Protein AF-A0A7C7PS89-F1 (afdb_monomer)

Structure (mmCIF, N/CA/C/O backbone):
data_AF-A0A7C7PS89-F1
#
_entry.id   AF-A0A7C7PS89-F1
#
loop_
_atom_site.group_PDB
_atom_site.id
_atom_site.type_symbol
_atom_site.label_atom_id
_atom_site.label_alt_id
_atom_site.label_comp_id
_atom_site.label_asym_id
_atom_site.label_entity_id
_atom_site.label_seq_id
_atom_site.pdbx_PDB_ins_code
_atom_site.Cartn_x
_atom_site.Cartn_y
_atom_site.Cartn_z
_atom_site.occupancy
_atom_site.B_iso_or_equiv
_atom_site.auth_seq_id
_atom_site.auth_comp_id
_atom_site.auth_asym_id
_atom_site.auth_atom_id
_atom_site.pdbx_PDB_model_num
ATOM 1 N N . MET A 1 1 ? 6.682 24.273 15.966 1.00 31.06 1 MET A N 1
ATOM 2 C CA . MET A 1 1 ? 7.118 22.965 16.493 1.00 31.06 1 MET A CA 1
ATOM 3 C C . MET A 1 1 ? 6.763 21.949 15.431 1.00 31.06 1 MET A C 1
ATOM 5 O O . MET A 1 1 ? 5.584 21.727 15.207 1.00 31.06 1 MET A O 1
ATOM 9 N N . THR A 1 2 ? 7.750 21.454 14.696 1.00 30.09 2 THR A N 1
ATOM 10 C CA . THR A 1 2 ? 7.541 20.472 13.629 1.00 30.09 2 THR A CA 1
ATOM 11 C C . THR A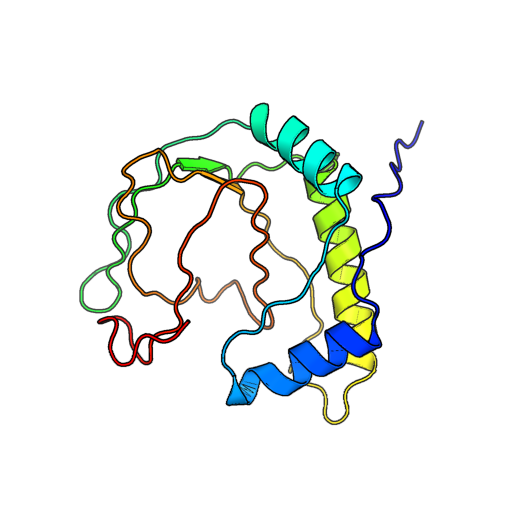 1 2 ? 7.430 19.104 14.294 1.00 30.09 2 THR A C 1
ATOM 13 O O . THR A 1 2 ? 8.424 18.598 14.811 1.00 30.09 2 THR A O 1
ATOM 16 N N . PHE A 1 3 ? 6.226 18.535 14.356 1.00 31.48 3 PHE A N 1
ATOM 17 C CA . PHE A 1 3 ? 6.034 17.137 14.740 1.00 31.48 3 PHE A CA 1
ATOM 18 C C . PHE A 1 3 ? 6.445 16.259 13.552 1.00 31.48 3 PHE A C 1
ATOM 20 O O . PHE A 1 3 ? 5.615 15.771 12.802 1.00 31.48 3 PHE A O 1
ATOM 27 N N . GLY A 1 4 ? 7.751 16.095 13.351 1.00 33.38 4 GLY A N 1
ATOM 28 C CA . GLY A 1 4 ? 8.278 15.004 12.540 1.00 33.38 4 GLY A CA 1
ATOM 29 C C . GLY A 1 4 ? 8.372 13.777 13.431 1.00 33.38 4 GLY A C 1
ATOM 30 O O . GLY A 1 4 ? 9.435 13.510 13.987 1.00 33.38 4 GLY A O 1
ATOM 31 N N . ALA A 1 5 ? 7.255 13.079 13.649 1.00 41.81 5 ALA A N 1
ATOM 32 C CA . ALA A 1 5 ? 7.333 11.735 14.197 1.00 41.81 5 ALA A CA 1
ATOM 33 C C . ALA A 1 5 ? 8.133 10.908 13.187 1.00 41.81 5 ALA A C 1
ATOM 35 O O . ALA A 1 5 ? 7.674 10.668 12.074 1.00 41.81 5 ALA A O 1
ATOM 36 N N . VAL A 1 6 ? 9.364 10.542 13.546 1.00 49.56 6 VAL A N 1
ATOM 37 C CA . VAL A 1 6 ? 10.138 9.563 12.786 1.00 49.56 6 VAL A CA 1
ATOM 38 C C . VAL A 1 6 ? 9.324 8.279 12.841 1.00 49.56 6 VAL A C 1
ATOM 40 O O . VAL A 1 6 ? 9.249 7.633 13.888 1.00 49.56 6 VAL A O 1
ATOM 43 N N . PHE A 1 7 ? 8.638 7.960 11.746 1.00 60.28 7 PHE A N 1
ATOM 44 C CA . PHE A 1 7 ? 7.972 6.678 11.607 1.00 60.28 7 PHE A CA 1
ATOM 45 C C . PHE A 1 7 ? 9.031 5.582 11.770 1.00 60.28 7 PHE A C 1
ATOM 47 O O . PHE A 1 7 ? 10.168 5.735 11.313 1.00 60.28 7 PHE A O 1
ATOM 54 N N . GLY A 1 8 ? 8.692 4.517 12.500 1.00 60.88 8 GLY A N 1
ATOM 55 C CA . GLY A 1 8 ? 9.631 3.437 12.791 1.00 60.88 8 GLY A CA 1
ATOM 56 C C . GLY A 1 8 ? 10.268 2.884 11.514 1.00 60.88 8 GLY A C 1
ATOM 57 O O . GLY A 1 8 ? 9.652 2.878 10.450 1.00 60.88 8 GLY A O 1
ATOM 58 N N . ARG A 1 9 ? 11.518 2.421 11.614 1.00 67.69 9 ARG A N 1
ATOM 59 C CA . ARG A 1 9 ? 12.240 1.839 10.476 1.00 67.69 9 ARG A CA 1
ATOM 60 C C . ARG A 1 9 ? 11.443 0.665 9.888 1.00 67.69 9 ARG A C 1
ATOM 62 O O . ARG A 1 9 ? 10.979 -0.192 10.643 1.00 67.69 9 ARG A O 1
ATOM 69 N N . LEU A 1 10 ? 11.324 0.616 8.559 1.00 83.81 10 LEU A N 1
ATOM 70 C CA . LEU A 1 10 ? 10.783 -0.546 7.850 1.00 83.81 10 LEU A CA 1
ATOM 71 C C . LEU A 1 10 ? 11.594 -1.804 8.200 1.00 83.81 10 LEU A C 1
ATOM 73 O O . LEU A 1 10 ? 12.803 -1.736 8.432 1.00 83.81 10 LEU A O 1
ATOM 77 N N . GLN A 1 11 ? 10.924 -2.953 8.267 1.00 88.00 11 GLN A N 1
ATOM 78 C CA . GLN A 1 11 ? 11.568 -4.234 8.565 1.00 88.00 11 GLN A CA 1
ATOM 79 C C . GLN A 1 11 ? 12.354 -4.778 7.373 1.00 88.00 11 GLN A C 1
ATOM 81 O O . GLN A 1 11 ? 13.433 -5.335 7.565 1.00 88.00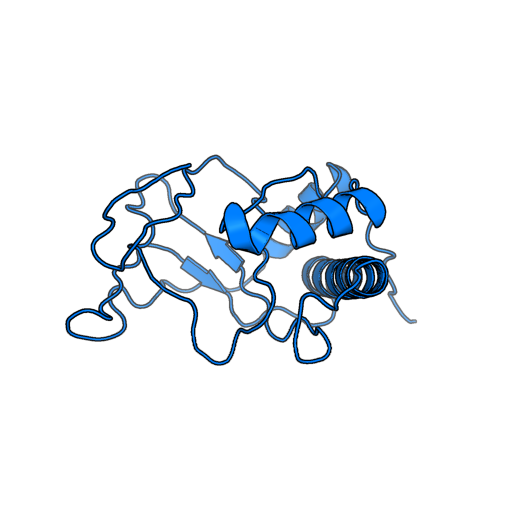 11 GLN A O 1
ATOM 86 N N . SER A 1 12 ? 11.812 -4.627 6.164 1.00 88.38 12 SER A N 1
ATOM 87 C CA . SER A 1 12 ? 12.522 -4.962 4.930 1.00 88.38 12 SER A CA 1
ATOM 88 C C . SER A 1 12 ? 13.495 -3.845 4.573 1.00 88.38 12 SER A C 1
ATOM 90 O O . SER A 1 12 ? 13.136 -2.668 4.622 1.00 88.38 12 SER A O 1
ATOM 92 N N . ASP A 1 13 ? 14.726 -4.219 4.233 1.00 90.50 13 ASP A N 1
ATOM 93 C CA . ASP A 1 13 ? 15.725 -3.287 3.719 1.00 90.50 13 ASP A CA 1
ATOM 94 C C . ASP A 1 13 ? 15.575 -3.077 2.202 1.00 90.50 13 ASP A C 1
ATOM 96 O O . ASP A 1 13 ? 14.758 -3.721 1.539 1.00 90.50 13 ASP A O 1
ATOM 100 N N . GLY A 1 14 ? 16.364 -2.150 1.650 1.00 91.62 14 GLY A N 1
ATOM 101 C CA . GLY A 1 14 ? 16.307 -1.810 0.227 1.00 91.62 14 GLY A CA 1
ATOM 102 C C . GLY A 1 14 ? 16.621 -2.989 -0.698 1.00 91.62 14 GLY A C 1
ATOM 103 O O . GLY A 1 14 ? 16.032 -3.088 -1.768 1.00 91.62 14 GLY A O 1
ATOM 104 N N . ALA A 1 15 ? 17.482 -3.926 -0.283 1.00 94.56 15 ALA A N 1
ATOM 105 C CA . ALA A 1 15 ? 17.808 -5.097 -1.095 1.00 94.56 15 ALA A CA 1
ATOM 106 C C . ALA A 1 15 ? 16.623 -6.070 -1.176 1.00 94.56 15 ALA A C 1
ATOM 108 O O . ALA A 1 15 ? 16.277 -6.523 -2.267 1.00 94.56 15 ALA A O 1
ATOM 109 N N . ALA A 1 16 ? 15.962 -6.339 -0.045 1.00 95.56 16 ALA A N 1
ATOM 110 C CA . ALA A 1 16 ? 14.756 -7.163 -0.013 1.00 95.56 16 ALA A CA 1
ATOM 111 C C . ALA A 1 16 ? 13.607 -6.532 -0.822 1.00 95.56 16 ALA A C 1
ATOM 113 O O . ALA A 1 16 ? 12.888 -7.237 -1.530 1.00 95.56 16 ALA A O 1
ATOM 114 N N . LEU A 1 17 ? 13.449 -5.205 -0.751 1.00 96.38 17 LEU A N 1
ATOM 115 C CA . LEU A 1 17 ? 12.469 -4.474 -1.561 1.00 96.38 17 LEU A CA 1
ATOM 116 C C . LEU A 1 17 ? 12.796 -4.554 -3.057 1.00 96.38 17 LEU A C 1
ATOM 118 O O . LEU A 1 17 ? 11.905 -4.836 -3.855 1.00 96.38 17 LEU A O 1
ATOM 122 N N . ALA A 1 18 ? 14.059 -4.370 -3.443 1.00 97.19 18 ALA A N 1
ATOM 123 C CA . ALA A 1 18 ? 14.488 -4.452 -4.836 1.00 97.19 18 ALA A CA 1
ATOM 124 C C . ALA A 1 18 ? 14.266 -5.857 -5.418 1.00 97.19 18 ALA A C 1
ATOM 126 O O . ALA A 1 18 ? 13.720 -5.990 -6.512 1.00 97.19 18 ALA A O 1
ATOM 127 N N . GLU A 1 19 ? 14.612 -6.910 -4.670 1.00 97.00 19 GLU A N 1
ATOM 128 C CA . GLU A 1 19 ? 14.340 -8.298 -5.063 1.00 97.00 19 GLU A CA 1
ATOM 129 C C . GLU A 1 19 ? 12.835 -8.540 -5.251 1.00 97.00 19 GLU A C 1
ATOM 131 O O . GLU A 1 19 ? 12.413 -9.120 -6.255 1.00 97.00 19 GLU A O 1
ATOM 136 N N . ALA A 1 20 ? 12.012 -8.041 -4.323 1.00 96.88 20 ALA A N 1
ATOM 137 C CA . ALA A 1 20 ? 10.562 -8.147 -4.407 1.00 96.88 20 ALA A CA 1
ATOM 138 C C . ALA A 1 20 ? 10.011 -7.435 -5.658 1.00 96.88 20 ALA A C 1
ATOM 140 O O . ALA A 1 20 ? 9.199 -8.013 -6.382 1.00 96.88 20 ALA A O 1
ATOM 141 N N . ILE A 1 21 ? 10.483 -6.220 -5.957 1.00 97.06 21 ILE A N 1
ATOM 142 C CA . ILE A 1 21 ? 10.089 -5.464 -7.155 1.00 97.06 21 ILE A CA 1
ATOM 143 C C . ILE A 1 21 ? 10.527 -6.195 -8.430 1.00 97.06 21 ILE A C 1
ATOM 145 O O . ILE A 1 21 ? 9.728 -6.341 -9.355 1.00 97.06 21 ILE A O 1
ATOM 149 N N . ALA A 1 22 ? 11.759 -6.706 -8.479 1.00 96.88 22 ALA A N 1
ATOM 150 C CA . ALA A 1 22 ? 12.286 -7.431 -9.635 1.00 96.88 22 ALA A CA 1
ATOM 151 C C . ALA A 1 22 ? 11.503 -8.718 -9.946 1.00 96.88 22 ALA A C 1
ATOM 153 O O . ALA A 1 22 ? 11.447 -9.141 -11.100 1.00 96.88 22 ALA A O 1
ATOM 154 N N . ALA A 1 23 ? 10.878 -9.331 -8.937 1.00 96.38 23 ALA A N 1
ATOM 155 C CA . ALA A 1 23 ? 10.055 -10.524 -9.106 1.00 96.38 23 ALA A CA 1
ATOM 156 C C . ALA A 1 23 ? 8.637 -10.231 -9.636 1.00 96.38 23 ALA A C 1
ATOM 158 O O 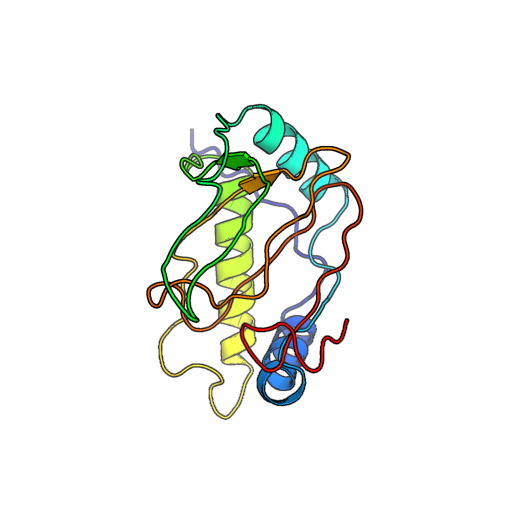. ALA A 1 23 ? 7.998 -11.138 -10.174 1.00 96.38 23 ALA A O 1
ATOM 159 N N . LEU A 1 24 ? 8.132 -8.995 -9.517 1.00 95.38 24 LEU A N 1
ATOM 160 C CA . LEU A 1 24 ? 6.753 -8.638 -9.883 1.00 95.38 24 LEU A CA 1
ATOM 161 C C . LEU A 1 24 ? 6.347 -8.988 -11.326 1.00 95.38 24 LEU A C 1
ATOM 163 O O . LEU A 1 24 ? 5.227 -9.474 -11.483 1.00 95.38 24 LEU A O 1
ATOM 167 N N . PRO A 1 25 ? 7.181 -8.805 -12.372 1.00 93.25 25 PRO A N 1
ATOM 168 C CA . PRO A 1 25 ? 6.783 -9.130 -13.745 1.00 93.25 25 PRO A CA 1
ATOM 169 C C . PRO A 1 25 ? 6.379 -10.596 -13.951 1.00 93.25 25 PRO A C 1
ATOM 171 O O . PRO A 1 25 ? 5.519 -10.881 -14.779 1.00 93.25 25 PRO A O 1
ATOM 174 N N . GLU A 1 26 ? 6.973 -11.513 -13.185 1.00 93.25 26 GLU A N 1
ATOM 175 C CA . GLU A 1 26 ? 6.672 -12.949 -13.242 1.00 93.25 26 GLU A CA 1
ATOM 176 C C . GLU A 1 26 ? 5.668 -13.369 -12.157 1.00 93.25 26 GLU A C 1
ATOM 178 O O . GLU A 1 26 ? 4.837 -14.255 -12.363 1.00 93.25 26 GLU A O 1
ATOM 183 N N . ALA A 1 27 ? 5.740 -12.740 -10.980 1.00 92.81 27 ALA A N 1
ATOM 184 C CA . ALA A 1 27 ? 4.953 -13.113 -9.810 1.00 92.81 27 ALA A CA 1
ATOM 185 C C . ALA A 1 27 ? 3.606 -12.383 -9.700 1.00 92.81 27 ALA A C 1
ATOM 187 O O . ALA A 1 27 ? 2.786 -12.797 -8.878 1.00 92.81 27 ALA A O 1
ATOM 188 N N . ASP A 1 28 ? 3.343 -11.345 -10.503 1.00 93.75 28 ASP A N 1
ATOM 189 C CA . ASP A 1 28 ? 2.244 -10.349 -10.454 1.00 93.75 28 ASP A CA 1
ATOM 190 C C . ASP A 1 28 ? 2.058 -9.605 -9.109 1.00 93.75 28 ASP A C 1
ATOM 192 O O . ASP A 1 28 ? 1.620 -8.458 -9.089 1.00 93.75 28 ASP A O 1
ATOM 196 N N . ALA A 1 29 ? 2.345 -10.250 -7.979 1.00 94.69 29 ALA A N 1
ATOM 197 C CA . ALA A 1 29 ? 2.297 -9.710 -6.631 1.00 94.69 29 ALA A CA 1
ATOM 198 C C . ALA A 1 29 ? 3.316 -10.444 -5.751 1.00 94.69 29 ALA A C 1
ATOM 200 O O . ALA A 1 29 ? 3.576 -11.636 -5.926 1.00 94.69 29 ALA A O 1
ATOM 201 N N . VAL A 1 30 ? 3.857 -9.729 -4.771 1.00 94.88 30 VAL A N 1
ATOM 202 C CA . VAL A 1 30 ? 4.805 -10.242 -3.779 1.00 94.88 30 VAL A CA 1
ATOM 203 C C . VAL A 1 30 ? 4.377 -9.781 -2.391 1.00 94.88 30 VAL A C 1
ATOM 205 O O . VAL A 1 30 ? 3.726 -8.749 -2.240 1.00 94.88 30 VAL A O 1
ATOM 208 N N . SER A 1 31 ? 4.728 -10.556 -1.368 1.00 93.69 31 SER A N 1
ATOM 209 C CA . SER A 1 31 ? 4.436 -10.234 0.028 1.00 93.69 31 SER A CA 1
ATOM 210 C C . SER A 1 31 ? 5.700 -10.376 0.855 1.00 93.69 31 SER A C 1
ATOM 212 O O . SER A 1 31 ? 6.374 -11.402 0.793 1.00 93.69 31 SER A O 1
ATOM 214 N N . LEU A 1 32 ? 5.977 -9.374 1.681 1.00 93.69 32 LEU A N 1
ATOM 215 C CA . LEU A 1 32 ? 7.137 -9.332 2.560 1.00 93.69 32 LEU A CA 1
ATOM 216 C C . LEU A 1 32 ? 6.803 -8.617 3.879 1.00 93.69 32 LEU A C 1
ATOM 218 O O . LEU A 1 32 ? 5.908 -7.767 3.904 1.00 93.69 32 LEU A O 1
ATOM 222 N N . PRO A 1 33 ? 7.490 -8.944 4.989 1.00 91.94 33 PRO A N 1
ATOM 223 C CA . PRO A 1 33 ? 7.344 -8.214 6.243 1.00 91.94 33 PRO A CA 1
ATOM 224 C C . PRO A 1 33 ? 7.807 -6.764 6.082 1.00 91.94 33 PRO A C 1
ATOM 226 O O . PRO A 1 33 ? 8.979 -6.504 5.820 1.00 91.94 33 PRO A O 1
ATOM 229 N N . LEU A 1 34 ? 6.892 -5.810 6.238 1.00 89.25 34 LEU A N 1
ATOM 230 C CA . LEU A 1 34 ? 7.198 -4.397 6.008 1.00 89.25 34 LEU A CA 1
ATOM 231 C C . LEU A 1 34 ? 7.333 -3.595 7.305 1.00 89.25 34 LEU A C 1
ATOM 233 O O . LEU A 1 34 ? 8.238 -2.775 7.425 1.00 89.25 34 LEU A O 1
ATOM 237 N N . LEU A 1 35 ? 6.450 -3.825 8.278 1.00 91.88 35 LEU A N 1
ATOM 238 C CA . LEU A 1 35 ? 6.288 -2.970 9.455 1.00 91.88 35 LEU A CA 1
ATOM 239 C C . LEU A 1 35 ? 6.438 -3.757 10.757 1.00 91.88 35 LEU A C 1
ATOM 241 O O . LEU A 1 35 ? 5.917 -4.862 10.893 1.00 91.88 35 LEU A O 1
ATOM 245 N N . GLY A 1 36 ? 7.119 -3.154 11.734 1.00 90.75 36 GLY A N 1
ATOM 246 C CA . GLY A 1 36 ? 7.178 -3.667 13.103 1.00 90.75 36 GLY A CA 1
ATOM 247 C C . GLY A 1 36 ? 5.868 -3.461 13.870 1.00 90.75 36 GLY A C 1
ATOM 248 O O . GLY A 1 36 ? 5.015 -2.677 13.457 1.00 90.75 36 GLY A O 1
ATOM 249 N N . ALA A 1 37 ? 5.731 -4.141 15.012 1.00 90.56 37 ALA A N 1
ATOM 250 C CA . ALA A 1 37 ? 4.520 -4.092 15.836 1.00 90.56 37 ALA A CA 1
ATOM 251 C C . ALA A 1 37 ? 4.151 -2.660 16.266 1.00 90.56 37 ALA A C 1
ATOM 253 O O . ALA A 1 37 ? 3.016 -2.250 16.060 1.00 90.56 37 ALA A O 1
ATOM 254 N N . ASP A 1 38 ? 5.119 -1.870 16.741 1.00 90.81 38 ASP A N 1
ATOM 255 C CA . ASP A 1 38 ? 4.876 -0.489 17.187 1.00 90.81 38 ASP A CA 1
ATOM 256 C C . ASP A 1 38 ? 4.333 0.407 16.058 1.00 90.81 38 ASP A C 1
ATOM 258 O O . ASP A 1 38 ? 3.452 1.240 16.273 1.00 90.81 38 ASP A O 1
ATOM 262 N N . ALA A 1 39 ? 4.838 0.216 14.833 1.00 92.38 39 ALA A N 1
ATOM 263 C CA . ALA A 1 39 ? 4.358 0.934 13.658 1.00 92.38 39 ALA A CA 1
ATOM 264 C C . ALA A 1 39 ? 2.922 0.516 13.316 1.00 92.38 39 ALA A C 1
ATOM 266 O O . ALA A 1 39 ? 2.072 1.372 13.087 1.00 92.38 39 ALA A O 1
ATOM 267 N N . ILE A 1 40 ? 2.628 -0.787 13.340 1.00 94.38 40 ILE A N 1
ATOM 268 C CA . ILE A 1 40 ? 1.271 -1.304 13.134 1.00 94.38 40 ILE A CA 1
ATOM 269 C C . ILE A 1 40 ? 0.303 -0.747 14.184 1.00 94.38 40 ILE A C 1
ATOM 271 O O . ILE A 1 40 ? -0.771 -0.280 13.812 1.00 94.38 40 ILE A O 1
ATOM 275 N N . ASP A 1 41 ? 0.681 -0.716 15.462 1.00 95.06 41 ASP A N 1
ATOM 276 C CA . ASP A 1 41 ? -0.166 -0.192 16.539 1.00 95.06 41 ASP A CA 1
ATOM 277 C C . ASP A 1 41 ? -0.484 1.299 16.351 1.00 95.06 41 ASP A C 1
ATOM 279 O O . ASP A 1 41 ? -1.638 1.710 16.512 1.00 95.06 41 ASP A O 1
ATOM 283 N N . ALA A 1 42 ? 0.498 2.107 15.933 1.00 95.12 42 ALA A N 1
ATOM 284 C CA . ALA A 1 42 ? 0.286 3.519 15.616 1.00 95.12 42 ALA A CA 1
ATOM 285 C C . ALA A 1 42 ? -0.686 3.706 14.435 1.00 95.12 42 ALA A C 1
ATOM 287 O O . ALA A 1 42 ? -1.618 4.511 14.519 1.00 95.12 42 ALA A O 1
ATOM 288 N N . LEU A 1 43 ? -0.520 2.922 13.364 1.00 96.75 43 LEU A N 1
ATOM 289 C CA . LEU A 1 43 ? -1.415 2.951 12.204 1.00 96.75 43 LEU A CA 1
ATOM 290 C C . LEU A 1 43 ? -2.832 2.494 12.565 1.00 96.75 43 LEU A C 1
ATOM 292 O O . LEU A 1 43 ? -3.807 3.085 12.103 1.00 96.75 43 LEU A O 1
ATOM 296 N N . ILE A 1 44 ? -2.970 1.474 13.416 1.00 97.19 44 ILE A N 1
ATOM 297 C CA . ILE A 1 44 ? -4.268 1.026 13.927 1.00 97.19 44 ILE A CA 1
ATOM 298 C C . ILE A 1 44 ? -4.931 2.150 14.721 1.00 97.19 44 ILE A C 1
ATOM 300 O O . ILE A 1 44 ? -6.089 2.469 14.443 1.00 97.19 44 ILE A O 1
ATOM 304 N N . ALA A 1 45 ? -4.215 2.759 15.668 1.00 97.00 45 ALA A N 1
ATOM 305 C CA . ALA A 1 45 ? -4.744 3.824 16.514 1.00 97.00 45 ALA A CA 1
ATOM 306 C C . ALA A 1 45 ? -5.231 5.023 15.688 1.00 97.00 45 ALA A C 1
ATOM 308 O O . ALA A 1 45 ? -6.339 5.513 15.905 1.00 97.00 45 ALA A O 1
ATOM 309 N N . GLU A 1 46 ? -4.463 5.465 14.691 1.00 97.38 46 GLU A N 1
ATOM 310 C CA . GLU A 1 46 ? -4.909 6.532 13.793 1.00 97.38 46 GLU A CA 1
ATOM 311 C C . GLU A 1 46 ? -6.092 6.085 12.926 1.00 97.38 46 GLU A C 1
ATOM 313 O O . GLU A 1 46 ? -7.107 6.782 12.851 1.00 97.38 46 GLU A O 1
ATOM 318 N N . SER A 1 47 ? -6.021 4.882 12.343 1.00 97.12 47 SER A N 1
ATOM 319 C CA . SER A 1 47 ? -7.086 4.358 11.485 1.00 97.12 47 SER A CA 1
ATOM 320 C C . SER A 1 47 ? -8.432 4.278 12.202 1.00 97.12 47 SER A C 1
ATOM 322 O O . SER A 1 47 ? -9.468 4.373 11.541 1.00 97.12 47 SER A O 1
ATOM 324 N N . GLN A 1 48 ? -8.451 4.107 13.530 1.00 96.38 48 GLN A N 1
ATOM 325 C CA . GLN A 1 48 ? -9.662 4.083 14.355 1.0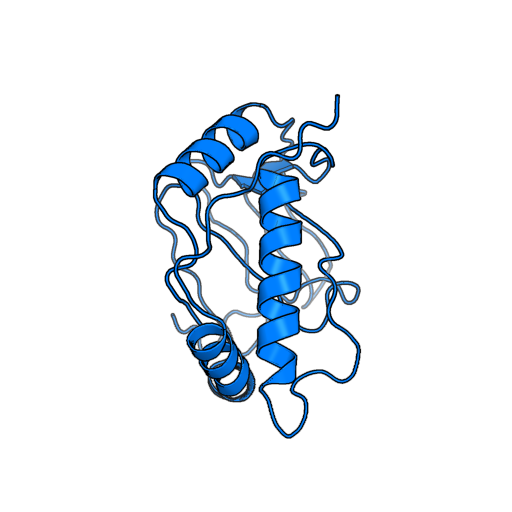0 96.38 48 GLN A CA 1
ATOM 326 C C . GLN A 1 48 ? -10.423 5.410 14.338 1.00 96.38 48 GLN A C 1
ATOM 328 O O . GLN A 1 48 ? -11.653 5.388 14.379 1.00 96.38 48 GLN A O 1
ATOM 333 N N . ASN A 1 49 ? -9.705 6.524 14.197 1.00 96.19 49 ASN A N 1
ATOM 334 C CA . ASN A 1 49 ? -10.238 7.883 14.278 1.00 96.19 49 ASN A CA 1
ATOM 335 C C . ASN A 1 49 ? -10.629 8.478 12.916 1.00 96.19 49 ASN A C 1
ATOM 337 O O . ASN A 1 49 ? -11.198 9.568 12.859 1.00 96.19 49 ASN A O 1
ATOM 341 N N . LEU A 1 50 ? -10.352 7.774 11.815 1.00 97.44 50 LEU A N 1
ATOM 342 C CA . LEU A 1 50 ? -10.747 8.218 10.482 1.00 97.44 50 LEU A CA 1
ATOM 343 C C . LEU A 1 50 ? -12.268 8.183 10.297 1.00 97.44 50 LEU A C 1
ATOM 345 O O . LEU A 1 50 ? -12.985 7.358 10.870 1.00 97.44 50 LEU A O 1
ATOM 349 N N . ARG A 1 51 ? -12.762 9.048 9.409 1.00 97.12 51 ARG A N 1
ATOM 350 C CA . ARG A 1 51 ? -14.162 9.033 8.988 1.00 97.12 51 ARG A CA 1
ATOM 351 C C . ARG A 1 51 ? -14.362 8.043 7.846 1.00 97.12 51 ARG A C 1
ATOM 353 O O . ARG A 1 51 ? -13.989 8.312 6.708 1.00 97.12 51 ARG A O 1
ATOM 360 N N . TYR A 1 52 ? -15.041 6.943 8.142 1.00 97.81 52 TYR A N 1
ATOM 361 C CA . TYR A 1 52 ? -15.408 5.944 7.145 1.00 97.81 52 TYR A CA 1
ATOM 362 C C . TYR A 1 52 ? -16.778 6.223 6.546 1.00 97.81 52 TYR A C 1
ATOM 364 O O . TYR A 1 52 ? -17.674 6.788 7.180 1.00 97.81 52 TYR A O 1
ATOM 372 N N . ARG A 1 53 ? -16.943 5.766 5.311 1.00 97.31 53 ARG A N 1
ATOM 373 C CA . ARG A 1 53 ? -18.242 5.592 4.666 1.00 97.31 53 ARG A CA 1
ATOM 374 C C . ARG A 1 53 ? -18.274 4.221 3.986 1.00 97.31 53 ARG A C 1
ATOM 376 O O . ARG A 1 53 ? -17.213 3.742 3.577 1.00 97.31 53 ARG A O 1
ATOM 383 N N . PRO A 1 54 ? -19.453 3.622 3.776 1.00 97.19 54 PRO A N 1
ATOM 384 C CA . PRO A 1 54 ? -19.570 2.479 2.883 1.00 97.19 54 PRO A CA 1
ATOM 385 C C . PRO A 1 54 ? -18.988 2.810 1.501 1.00 97.19 54 PRO A C 1
ATOM 387 O O . PRO A 1 54 ? -19.148 3.930 0.990 1.00 97.19 54 PRO A O 1
ATOM 390 N N . ALA A 1 55 ? -18.284 1.856 0.899 1.00 96.38 55 ALA A N 1
ATOM 391 C CA . ALA A 1 55 ? -17.922 1.938 -0.506 1.00 96.38 55 ALA A CA 1
ATOM 392 C C . ALA A 1 55 ? -19.188 1.875 -1.371 1.00 96.38 55 ALA A C 1
ATOM 394 O O . ALA A 1 55 ? -20.215 1.324 -0.969 1.00 96.38 55 ALA A O 1
ATOM 395 N N . GLN A 1 56 ? -19.124 2.433 -2.582 1.00 95.19 56 GLN A N 1
ATOM 396 C CA . GLN A 1 56 ? -20.198 2.225 -3.545 1.00 95.19 56 GLN A CA 1
ATOM 397 C C . GLN A 1 56 ? -20.261 0.720 -3.865 1.00 95.19 56 GLN A C 1
ATOM 399 O O . GLN A 1 56 ? -19.254 0.185 -4.344 1.00 95.19 56 GLN A O 1
ATOM 404 N N . PRO A 1 57 ? -21.403 0.035 -3.638 1.00 95.31 57 PRO A N 1
ATOM 405 C CA . PRO A 1 57 ? -21.451 -1.429 -3.708 1.00 95.31 57 PRO A CA 1
ATOM 406 C C . PRO A 1 57 ? -21.093 -1.992 -5.082 1.00 95.31 57 PRO A C 1
ATOM 408 O O . PRO A 1 57 ? -20.664 -3.135 -5.209 1.00 95.31 57 PRO A O 1
ATOM 411 N N . VAL A 1 58 ? -21.312 -1.193 -6.129 1.00 96.62 58 VAL A N 1
ATOM 412 C CA . VAL A 1 58 ? -20.993 -1.535 -7.510 1.00 96.62 58 VAL A CA 1
ATOM 413 C C . VAL A 1 58 ? -20.385 -0.322 -8.197 1.00 96.62 58 VAL A C 1
ATOM 415 O O . VAL A 1 58 ? -21.015 0.735 -8.254 1.00 96.62 58 VAL A O 1
ATOM 418 N N . ILE A 1 59 ? -19.201 -0.491 -8.775 1.00 93.62 59 ILE A N 1
ATOM 419 C CA . ILE A 1 59 ? -18.550 0.492 -9.652 1.00 93.62 59 ILE A CA 1
ATOM 420 C C . ILE A 1 59 ? -18.295 -0.111 -11.031 1.00 93.62 59 ILE A C 1
ATOM 422 O O . ILE A 1 59 ? -18.176 -1.325 -11.180 1.00 93.62 59 ILE A O 1
ATOM 426 N N . GLY A 1 60 ? -18.209 0.747 -12.048 1.00 91.81 60 GLY A N 1
ATOM 427 C CA . GLY A 1 60 ? -18.038 0.327 -13.438 1.00 91.81 60 GLY A CA 1
ATOM 428 C C . GLY A 1 60 ? -19.281 -0.342 -14.037 1.00 91.81 60 GLY A C 1
ATOM 429 O O . GLY A 1 60 ? -20.364 -0.359 -13.451 1.00 91.81 60 GLY A O 1
ATOM 430 N N . SER A 1 61 ? -19.125 -0.884 -15.241 1.00 90.88 61 SER A N 1
ATOM 431 C CA . SER A 1 61 ? -20.185 -1.559 -15.996 1.00 90.88 61 SER A CA 1
ATOM 432 C C . SER A 1 61 ? -19.606 -2.666 -16.883 1.00 90.88 61 SER A C 1
ATOM 434 O O . SER A 1 61 ? -18.402 -2.685 -17.154 1.00 90.88 61 SER A O 1
ATOM 436 N N . GLY A 1 62 ? -20.459 -3.606 -17.312 1.00 91.06 62 GLY A N 1
ATOM 437 C CA . GLY A 1 62 ? -20.053 -4.757 -18.131 1.00 91.06 62 GLY A CA 1
ATOM 438 C C . GLY A 1 62 ? -18.901 -5.539 -17.494 1.00 91.06 62 GLY A C 1
ATOM 439 O O . GLY A 1 62 ? -18.898 -5.766 -16.285 1.00 91.06 62 GLY A O 1
ATOM 440 N N . ASP A 1 63 ? -17.881 -5.858 -18.288 1.00 87.38 63 ASP A N 1
ATOM 441 C CA . ASP A 1 63 ? -16.693 -6.604 -17.844 1.00 87.38 63 ASP A CA 1
ATOM 442 C C . ASP A 1 63 ? -15.795 -5.824 -16.868 1.00 87.38 63 ASP A C 1
ATOM 444 O O . ASP A 1 63 ? -14.880 -6.386 -16.269 1.00 87.38 63 ASP A O 1
ATOM 448 N N . LYS A 1 64 ? -16.025 -4.514 -16.701 1.00 90.00 64 LYS A N 1
ATOM 449 C CA . LYS A 1 64 ? -15.314 -3.660 -15.733 1.00 90.00 64 LYS A CA 1
ATOM 450 C C . LYS A 1 64 ? -16.092 -3.477 -14.431 1.00 90.00 64 LYS A C 1
ATOM 452 O O . LYS A 1 64 ? -15.672 -2.682 -13.594 1.00 90.00 64 LYS A O 1
ATOM 457 N N . ARG A 1 65 ? -17.230 -4.156 -14.273 1.00 94.00 65 ARG A N 1
ATOM 458 C CA . ARG A 1 65 ? -18.053 -4.077 -13.068 1.00 94.00 65 ARG A CA 1
ATOM 459 C C . ARG A 1 65 ? -17.308 -4.691 -11.882 1.00 94.00 65 ARG A C 1
ATOM 461 O O . ARG A 1 65 ? -16.880 -5.836 -11.951 1.00 94.00 65 ARG A O 1
ATOM 468 N N . VAL A 1 66 ? -17.219 -3.945 -10.788 1.00 96.00 66 VAL A N 1
ATOM 469 C CA . VAL A 1 66 ? -16.601 -4.371 -9.530 1.00 96.00 66 VAL A CA 1
ATOM 470 C C . VAL A 1 66 ? -17.657 -4.306 -8.438 1.00 96.00 66 VAL A C 1
ATOM 472 O O . VAL A 1 66 ? -18.281 -3.262 -8.251 1.00 96.00 66 VAL A O 1
ATOM 475 N N . TRP A 1 67 ? -17.881 -5.421 -7.748 1.00 96.62 67 TRP A N 1
ATOM 476 C CA . TRP A 1 67 ? -18.674 -5.462 -6.525 1.00 96.62 67 TRP A CA 1
ATOM 477 C C . TRP A 1 67 ? -17.750 -5.330 -5.317 1.00 96.62 67 TRP A C 1
ATOM 479 O O . TRP A 1 67 ? -16.672 -5.927 -5.292 1.00 96.62 67 TRP A O 1
ATOM 489 N N . GLN A 1 68 ? -18.167 -4.527 -4.345 1.00 97.06 68 GLN A N 1
ATOM 490 C CA . GLN A 1 68 ? -17.370 -4.195 -3.171 1.00 97.06 68 GLN A CA 1
ATOM 491 C C . GLN A 1 68 ? -18.256 -4.179 -1.934 1.00 97.06 68 GLN A C 1
ATOM 493 O O . GLN A 1 68 ? -19.331 -3.578 -1.943 1.00 97.06 68 GLN A O 1
ATOM 498 N N . ASP A 1 69 ? -17.760 -4.777 -0.863 1.00 96.81 69 ASP A N 1
ATOM 499 C CA . ASP A 1 69 ? -18.397 -4.791 0.447 1.00 96.81 69 ASP A CA 1
ATOM 500 C C . ASP A 1 69 ? -17.375 -4.400 1.511 1.00 96.81 69 ASP A C 1
ATOM 502 O O . ASP A 1 69 ? -16.846 -5.219 2.261 1.00 96.81 69 ASP A O 1
ATOM 506 N N . CYS A 1 70 ? -17.029 -3.118 1.514 1.00 96.81 70 CYS A N 1
ATOM 507 C CA . CYS A 1 70 ? -16.095 -2.537 2.461 1.00 96.81 70 CYS A CA 1
ATOM 508 C C . CYS A 1 70 ? -16.535 -1.131 2.867 1.00 96.81 70 CYS A C 1
ATOM 510 O O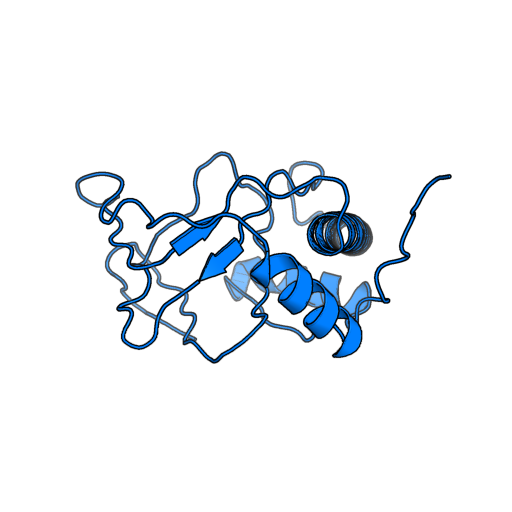 . CYS A 1 70 ? -17.357 -0.482 2.213 1.00 96.81 70 CYS A O 1
ATOM 512 N N . GLU A 1 71 ? -15.957 -0.650 3.957 1.00 97.88 71 GLU A N 1
ATOM 513 C CA . GLU A 1 71 ? -15.952 0.762 4.306 1.00 97.88 71 GLU A CA 1
ATOM 514 C C . GLU A 1 71 ? -14.603 1.356 3.918 1.00 97.88 71 GLU A C 1
ATOM 516 O O . GLU A 1 71 ? -13.572 0.688 4.005 1.00 97.88 71 GLU A O 1
ATOM 521 N N . VAL A 1 72 ? -14.589 2.619 3.513 1.00 97.69 72 VAL A N 1
ATOM 522 C CA . VAL A 1 72 ? -13.368 3.285 3.065 1.00 97.69 72 VAL A CA 1
ATOM 523 C C . VAL A 1 72 ? -13.272 4.704 3.611 1.00 97.69 72 VAL A C 1
ATOM 525 O O . VAL A 1 72 ? -14.276 5.417 3.719 1.00 97.69 72 VAL A O 1
ATOM 528 N N . SER A 1 73 ? -12.044 5.100 3.928 1.00 97.75 73 SER A N 1
ATOM 529 C CA . SER A 1 73 ? -11.623 6.479 4.133 1.00 97.75 73 SER A CA 1
ATOM 530 C C . SER A 1 73 ? -10.612 6.850 3.047 1.00 97.75 73 SER A C 1
ATOM 532 O O . SER A 1 73 ? -9.593 6.179 2.898 1.00 97.75 73 SER A O 1
ATOM 534 N N . CYS A 1 74 ? -10.914 7.907 2.290 1.00 94.06 74 CYS A N 1
ATOM 535 C CA . CYS A 1 74 ? -10.014 8.501 1.287 1.00 94.06 74 CYS A CA 1
ATOM 536 C C . CYS A 1 74 ? -9.514 9.892 1.715 1.00 94.06 74 CYS A C 1
ATOM 538 O O . CYS A 1 74 ? -8.749 10.520 1.002 1.00 94.06 74 CYS A O 1
ATOM 540 N N . ALA A 1 75 ? -10.008 10.415 2.842 1.00 93.75 75 ALA A N 1
ATOM 541 C CA . ALA A 1 75 ? -9.594 11.702 3.390 1.00 93.75 75 ALA A CA 1
ATOM 542 C C . ALA A 1 75 ? -8.620 11.431 4.537 1.00 93.75 75 ALA A C 1
ATOM 544 O O . ALA A 1 75 ? -8.996 11.509 5.709 1.00 93.75 75 ALA A O 1
ATOM 545 N N . ILE A 1 76 ? -7.414 10.994 4.180 1.00 95.94 76 ILE A N 1
ATOM 546 C CA . ILE A 1 76 ? -6.353 10.729 5.149 1.00 95.94 76 ILE A CA 1
ATOM 547 C C . ILE A 1 76 ? -5.643 12.055 5.445 1.00 95.94 76 ILE A C 1
ATOM 549 O O . ILE A 1 76 ? -5.269 12.738 4.491 1.00 95.94 76 ILE A O 1
ATOM 553 N N . PRO A 1 77 ? -5.510 12.458 6.723 1.00 94.25 77 PRO A N 1
ATOM 554 C CA . PRO A 1 77 ? -4.727 13.635 7.087 1.00 94.25 77 PRO A CA 1
ATOM 555 C C . PRO A 1 77 ? -3.284 13.519 6.590 1.00 94.25 77 PRO A C 1
ATOM 557 O O . PRO A 1 77 ? -2.723 12.423 6.563 1.00 94.25 77 PRO A O 1
ATOM 560 N N . ASP A 1 78 ? -2.689 14.644 6.205 1.00 94.50 78 ASP A N 1
ATOM 561 C CA . ASP A 1 78 ? -1.287 14.731 5.784 1.00 94.50 78 ASP A CA 1
ATOM 562 C C . ASP A 1 78 ? -0.315 14.795 6.977 1.00 94.50 78 ASP A C 1
ATOM 564 O O . ASP A 1 78 ? 0.895 14.636 6.808 1.00 94.50 78 ASP A O 1
ATOM 568 N N . ASP A 1 79 ? -0.838 14.959 8.194 1.00 90.62 79 ASP A N 1
ATOM 569 C CA . ASP A 1 79 ? -0.108 15.034 9.453 1.00 90.62 79 ASP A CA 1
ATOM 570 C C . ASP A 1 79 ? -0.449 13.854 10.386 1.00 90.62 79 ASP A C 1
ATOM 572 O O . ASP A 1 79 ? -1.132 13.976 11.399 1.00 90.62 79 ASP A O 1
ATOM 576 N N . GLY A 1 80 ? 0.057 12.664 10.064 1.00 94.25 80 GLY A N 1
ATOM 577 C CA . GLY A 1 80 ? -0.233 11.456 10.843 1.00 94.25 80 GLY A CA 1
ATOM 578 C C . GLY A 1 80 ? 0.786 10.338 10.664 1.00 94.25 80 GLY A C 1
ATOM 579 O O . GLY A 1 80 ? 1.689 10.416 9.831 1.00 94.25 80 GLY A O 1
ATOM 580 N N . ALA A 1 81 ? 0.628 9.267 11.440 1.00 95.69 81 ALA A N 1
ATOM 581 C CA . ALA A 1 81 ? 1.383 8.030 11.266 1.00 95.69 81 ALA A CA 1
ATOM 582 C C . ALA A 1 81 ? 1.093 7.376 9.904 1.00 95.69 81 ALA A C 1
ATOM 584 O O . ALA A 1 81 ? 2.008 6.818 9.306 1.00 95.69 81 ALA A O 1
ATOM 585 N N . LEU A 1 82 ? -0.139 7.473 9.388 1.00 96.50 82 LEU A N 1
ATOM 586 C CA . LEU A 1 82 ? -0.509 7.005 8.047 1.00 96.50 82 LEU A CA 1
ATOM 587 C C . LEU A 1 82 ? 0.246 7.773 6.955 1.00 96.50 82 LEU A C 1
ATOM 589 O O . LEU A 1 82 ? 0.877 7.145 6.104 1.00 96.50 82 LEU A O 1
ATOM 593 N N . ALA A 1 83 ? 0.244 9.108 7.011 1.00 95.81 83 ALA A N 1
ATOM 594 C CA . ALA A 1 83 ? 1.002 9.942 6.077 1.00 95.81 83 ALA A CA 1
ATOM 595 C C . ALA A 1 83 ? 2.516 9.699 6.188 1.00 95.81 83 ALA A C 1
ATOM 597 O O . ALA A 1 83 ? 3.193 9.513 5.178 1.00 95.81 83 ALA A O 1
ATOM 598 N N . ALA A 1 84 ? 3.043 9.609 7.413 1.00 95.31 84 ALA A N 1
ATOM 599 C CA . ALA A 1 84 ? 4.455 9.321 7.652 1.00 95.31 84 ALA A CA 1
ATOM 600 C C . ALA A 1 84 ? 4.861 7.922 7.151 1.00 95.31 84 ALA A C 1
ATOM 602 O O . ALA A 1 84 ? 5.955 7.761 6.615 1.00 95.31 84 ALA A O 1
ATOM 603 N N . CYS A 1 85 ? 3.981 6.922 7.268 1.00 95.56 85 CYS A N 1
ATOM 604 C CA . CYS A 1 85 ? 4.185 5.597 6.685 1.00 95.56 85 CYS A CA 1
ATOM 605 C C . CYS A 1 85 ? 4.207 5.648 5.155 1.00 95.56 85 CYS A C 1
ATOM 607 O O . CYS A 1 85 ? 5.043 4.984 4.549 1.00 95.56 85 CYS A O 1
ATOM 609 N N . GLY A 1 86 ? 3.307 6.421 4.538 1.00 95.50 86 GLY A N 1
ATOM 610 C CA . GLY A 1 86 ? 3.283 6.627 3.089 1.00 95.50 86 GLY A CA 1
ATOM 611 C C . GLY A 1 86 ? 4.595 7.222 2.582 1.00 95.50 86 GLY A C 1
ATOM 612 O O . GLY A 1 86 ? 5.220 6.644 1.701 1.00 95.50 86 GLY A O 1
ATOM 613 N N . ALA A 1 87 ? 5.065 8.300 3.215 1.00 95.38 87 ALA A N 1
ATOM 614 C CA . ALA A 1 87 ? 6.332 8.946 2.868 1.00 95.38 87 ALA A CA 1
ATOM 615 C C . ALA A 1 87 ? 7.555 8.039 3.108 1.00 95.38 87 ALA A C 1
ATOM 617 O O . ALA A 1 87 ? 8.466 7.989 2.286 1.00 95.38 87 ALA A O 1
ATOM 618 N N . ALA A 1 88 ? 7.577 7.291 4.217 1.00 94.44 88 ALA A N 1
ATOM 619 C CA . ALA A 1 88 ? 8.659 6.347 4.500 1.00 94.44 88 ALA A CA 1
ATOM 620 C C . ALA A 1 88 ? 8.696 5.191 3.488 1.00 94.44 88 ALA A C 1
ATOM 622 O O . ALA A 1 88 ? 9.775 4.743 3.104 1.00 94.44 88 ALA A O 1
ATOM 623 N N . LEU A 1 89 ? 7.526 4.709 3.058 1.00 95.00 89 LEU A N 1
ATOM 624 C CA . LEU A 1 89 ? 7.421 3.673 2.039 1.00 95.00 89 LEU A CA 1
ATOM 625 C C . LEU A 1 89 ? 7.807 4.198 0.654 1.00 95.00 89 LEU A C 1
ATOM 627 O O . LEU A 1 89 ? 8.480 3.480 -0.074 1.00 95.00 89 LEU A O 1
ATOM 631 N N . GLU A 1 90 ? 7.413 5.425 0.309 1.00 96.00 90 GLU A N 1
ATOM 632 C CA . GLU A 1 90 ? 7.820 6.079 -0.938 1.00 96.00 90 GLU A CA 1
ATOM 633 C C . GLU A 1 90 ? 9.340 6.125 -1.060 1.00 96.00 90 GLU A C 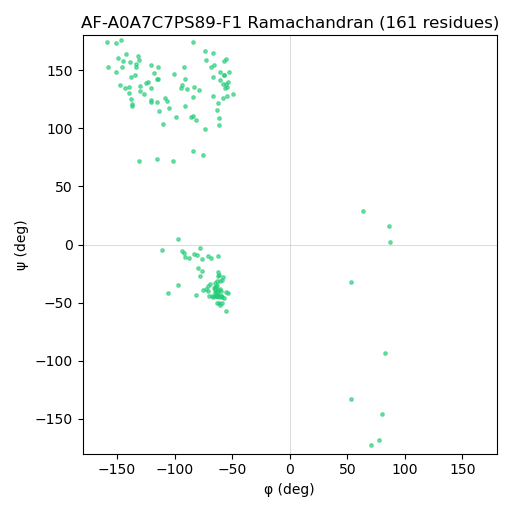1
ATOM 635 O O . GLU A 1 90 ? 9.877 5.534 -1.991 1.00 96.00 90 GLU A O 1
ATOM 640 N N . GLY A 1 91 ? 10.027 6.718 -0.076 1.00 95.06 91 GLY A N 1
ATOM 641 C CA . GLY A 1 91 ? 11.487 6.816 -0.104 1.00 95.06 91 GLY A CA 1
ATOM 642 C C . GLY A 1 91 ? 12.176 5.450 -0.148 1.00 95.06 91 GLY A C 1
ATOM 643 O O . GLY A 1 91 ? 13.123 5.261 -0.896 1.00 95.06 91 GLY A O 1
ATOM 644 N N . ALA A 1 92 ? 11.669 4.459 0.591 1.00 95.19 92 ALA A N 1
ATOM 645 C CA . ALA A 1 92 ? 12.256 3.120 0.572 1.00 95.19 92 ALA A CA 1
ATOM 646 C C . ALA A 1 92 ? 12.044 2.372 -0.755 1.00 95.19 92 ALA A C 1
ATOM 648 O O . ALA A 1 92 ? 12.894 1.573 -1.148 1.00 95.19 92 ALA A O 1
ATOM 649 N N . LEU A 1 93 ? 10.906 2.582 -1.424 1.00 95.75 93 LEU A N 1
ATOM 650 C CA . LEU A 1 93 ? 10.647 2.014 -2.748 1.00 95.75 93 LEU A CA 1
ATOM 651 C C . LEU A 1 93 ? 11.469 2.726 -3.821 1.00 95.75 93 LEU A C 1
ATOM 653 O O . LEU A 1 93 ? 11.979 2.047 -4.706 1.00 95.75 93 LEU A O 1
ATOM 657 N N . ASP A 1 94 ? 11.625 4.045 -3.721 1.00 95.19 94 ASP A N 1
ATOM 658 C CA . ASP A 1 94 ? 12.475 4.836 -4.612 1.00 95.19 94 ASP A CA 1
ATOM 659 C C . ASP A 1 94 ? 13.940 4.377 -4.519 1.00 95.19 94 ASP A C 1
ATOM 661 O O . ASP A 1 94 ? 14.503 3.914 -5.512 1.00 95.19 94 ASP A O 1
ATOM 665 N N . ASP A 1 95 ? 14.494 4.307 -3.300 1.00 94.69 95 ASP A N 1
ATOM 666 C CA . ASP A 1 95 ? 15.836 3.767 -3.035 1.00 94.69 95 ASP A CA 1
ATOM 667 C C . ASP A 1 95 ? 16.010 2.348 -3.613 1.00 94.69 95 ASP A C 1
ATOM 669 O O . ASP A 1 95 ? 17.054 2.004 -4.167 1.00 94.69 95 ASP A O 1
ATOM 673 N N . ALA A 1 96 ? 14.995 1.487 -3.479 1.00 96.38 96 ALA A N 1
ATOM 674 C CA . ALA A 1 96 ? 15.042 0.117 -3.985 1.00 96.38 96 ALA A CA 1
ATOM 675 C C . ALA A 1 96 ? 14.971 0.045 -5.519 1.00 96.38 96 ALA A C 1
ATOM 677 O O . ALA A 1 96 ? 15.617 -0.815 -6.124 1.00 96.38 96 ALA A O 1
ATOM 678 N N . LEU A 1 97 ? 14.204 0.932 -6.156 1.00 96.75 97 LEU A N 1
ATOM 679 C CA . LEU A 1 97 ? 14.112 1.035 -7.612 1.00 96.75 97 LEU A CA 1
ATOM 680 C C . LEU A 1 97 ? 15.448 1.460 -8.229 1.00 96.75 97 LEU A C 1
ATOM 682 O O . LEU A 1 97 ? 15.815 0.928 -9.279 1.00 96.75 97 LEU A O 1
ATOM 686 N N . GLU A 1 98 ? 16.206 2.336 -7.562 1.00 95.88 98 GLU A N 1
ATOM 687 C CA . GLU A 1 98 ? 17.549 2.745 -8.001 1.00 95.88 98 GLU A CA 1
ATOM 688 C C . GLU A 1 98 ? 18.558 1.583 -8.037 1.00 95.88 98 GLU A C 1
ATOM 690 O O . GLU A 1 98 ? 19.537 1.624 -8.788 1.00 95.88 98 GLU A O 1
ATOM 695 N N . LEU A 1 99 ? 18.322 0.514 -7.267 1.00 96.75 99 LEU A N 1
ATOM 696 C CA . LEU A 1 99 ? 19.179 -0.677 -7.261 1.00 96.75 99 LEU A CA 1
ATOM 697 C C . LEU A 1 99 ? 18.970 -1.580 -8.488 1.00 96.75 99 LEU A C 1
ATOM 699 O O . LEU A 1 99 ? 19.765 -2.498 -8.713 1.00 96.75 99 LEU A O 1
ATOM 703 N N . LEU A 1 100 ? 17.907 -1.366 -9.270 1.00 96.50 100 LEU A N 1
ATOM 704 C CA . LEU A 1 100 ? 17.519 -2.251 -10.366 1.00 96.50 100 LEU A CA 1
ATOM 705 C C . LEU A 1 100 ? 18.088 -1.800 -11.715 1.00 96.50 100 LEU A C 1
ATOM 707 O O . LEU A 1 100 ? 18.010 -0.639 -12.113 1.00 96.50 100 LEU A O 1
ATOM 711 N N . SER A 1 101 ? 18.626 -2.763 -12.467 1.00 94.12 101 SER A N 1
ATOM 712 C CA . SER A 1 101 ? 19.099 -2.558 -13.836 1.00 94.12 101 SER A CA 1
ATOM 713 C C . SER A 1 101 ? 18.665 -3.728 -14.732 1.00 94.12 101 SER A C 1
ATOM 715 O O . SER A 1 101 ? 19.071 -4.863 -14.467 1.00 94.12 101 SER A O 1
ATOM 717 N N . PRO A 1 102 ? 17.867 -3.491 -15.794 1.00 92.62 102 PRO A N 1
ATOM 718 C CA . PRO A 1 102 ? 17.307 -2.198 -16.215 1.00 92.62 102 PRO A CA 1
ATOM 719 C C . PRO A 1 102 ? 16.276 -1.631 -15.212 1.00 92.62 102 PRO A C 1
ATOM 721 O O . PRO A 1 102 ? 15.787 -2.386 -14.370 1.00 92.62 102 PRO A O 1
ATOM 724 N N . PRO A 1 103 ? 15.922 -0.330 -15.307 1.00 93.06 103 PRO A N 1
ATOM 725 C CA . PRO A 1 103 ? 14.874 0.262 -14.475 1.00 93.06 103 PRO A CA 1
ATOM 726 C C . PRO A 1 103 ? 13.555 -0.511 -14.581 1.00 93.06 103 PRO A C 1
ATOM 728 O O . PRO A 1 103 ? 13.128 -0.867 -15.683 1.00 93.06 103 PRO A O 1
ATOM 731 N N . ALA A 1 104 ? 12.904 -0.759 -13.442 1.00 94.12 104 ALA A N 1
ATOM 732 C CA . ALA A 1 104 ? 11.649 -1.513 -13.393 1.00 94.12 104 ALA A CA 1
ATOM 733 C C . ALA A 1 104 ? 10.424 -0.684 -13.822 1.00 94.12 104 ALA A C 1
ATOM 735 O O . ALA A 1 104 ? 9.442 -1.243 -14.312 1.00 94.12 104 ALA A O 1
ATOM 736 N N . LEU A 1 105 ? 10.479 0.640 -13.648 1.00 94.12 105 LEU A N 1
ATOM 737 C CA . LEU A 1 105 ? 9.419 1.581 -14.008 1.00 94.12 105 LEU A CA 1
ATOM 738 C C . LEU A 1 105 ? 9.880 2.519 -15.130 1.00 94.12 105 LEU A C 1
ATOM 740 O O . LEU A 1 105 ? 11.068 2.791 -15.285 1.00 94.12 105 LEU A O 1
ATOM 744 N N . SER A 1 106 ? 8.928 3.013 -15.923 1.00 90.31 106 SER A N 1
ATOM 745 C CA . SER A 1 106 ? 9.186 3.972 -17.007 1.00 90.31 106 SER A CA 1
ATOM 746 C C . SER A 1 106 ? 9.163 5.439 -16.565 1.00 90.31 106 SER A C 1
ATOM 748 O O . SER A 1 106 ? 9.495 6.313 -17.360 1.00 90.31 106 SER A O 1
ATOM 750 N N . GLU A 1 107 ? 8.698 5.702 -15.346 1.00 90.25 107 GLU A N 1
ATOM 751 C CA . GLU A 1 107 ? 8.516 7.022 -14.740 1.00 90.25 107 GLU A CA 1
ATOM 752 C C . GLU A 1 107 ? 8.981 6.945 -13.278 1.00 90.25 107 GLU A C 1
ATOM 754 O O . GLU A 1 107 ? 8.979 5.852 -12.700 1.00 90.25 107 GLU A O 1
ATOM 759 N N . ASP A 1 108 ? 9.348 8.089 -12.700 1.00 90.75 108 ASP A N 1
ATOM 760 C CA . ASP A 1 108 ? 9.725 8.193 -11.288 1.00 90.75 108 ASP A CA 1
ATOM 761 C C . ASP A 1 108 ? 8.555 7.766 -10.393 1.00 90.75 108 ASP A C 1
ATOM 763 O O . ASP A 1 108 ? 7.381 8.034 -10.688 1.00 90.75 108 ASP A O 1
ATOM 767 N N . PHE A 1 109 ? 8.868 7.072 -9.300 1.00 93.75 109 PHE A N 1
ATOM 768 C CA . PHE A 1 109 ? 7.849 6.566 -8.395 1.00 93.75 109 PHE A CA 1
ATOM 769 C C . PHE A 1 109 ? 7.404 7.645 -7.406 1.00 93.75 109 PHE A C 1
ATOM 771 O O . PHE A 1 109 ? 8.218 8.341 -6.812 1.00 93.75 109 PHE A O 1
ATOM 778 N N . ALA A 1 110 ? 6.092 7.747 -7.200 1.00 94.38 110 ALA A N 1
ATOM 779 C CA . ALA A 1 110 ? 5.509 8.552 -6.137 1.00 94.38 110 ALA A CA 1
ATOM 780 C C . ALA A 1 110 ? 4.210 7.906 -5.644 1.00 94.38 110 ALA A C 1
ATOM 782 O O . ALA A 1 110 ? 3.364 7.474 -6.438 1.00 94.38 110 ALA A O 1
ATOM 783 N N . VAL A 1 111 ? 4.024 7.882 -4.328 1.00 94.81 111 VAL A N 1
ATOM 784 C CA . VAL A 1 111 ? 2.773 7.511 -3.673 1.00 94.81 111 VAL A CA 1
ATOM 785 C C . VAL A 1 111 ? 1.795 8.663 -3.860 1.00 94.81 111 VAL A C 1
ATOM 787 O O . VAL A 1 111 ? 1.820 9.675 -3.164 1.00 94.81 111 VAL A O 1
ATOM 790 N N . ASN A 1 112 ? 0.906 8.508 -4.835 1.00 94.19 112 ASN A N 1
ATOM 791 C CA . ASN A 1 112 ? -0.030 9.558 -5.220 1.00 94.19 112 ASN A CA 1
ATOM 792 C C . ASN A 1 112 ? -1.381 9.503 -4.493 1.00 94.19 112 ASN A C 1
ATOM 794 O O . ASN A 1 112 ? -2.196 10.409 -4.669 1.00 94.19 112 ASN A O 1
ATOM 798 N N . ASP A 1 113 ? -1.641 8.452 -3.716 1.00 95.50 113 ASP A N 1
ATOM 799 C CA . ASP A 1 113 ? -2.876 8.292 -2.954 1.00 95.50 113 ASP A CA 1
ATOM 800 C C . ASP A 1 113 ? -2.678 7.329 -1.777 1.00 95.50 113 ASP A C 1
ATOM 802 O O . ASP A 1 113 ? -1.843 6.421 -1.818 1.00 95.50 113 ASP A O 1
ATOM 806 N N . LEU A 1 114 ? -3.479 7.518 -0.730 1.00 96.69 114 LEU A N 1
ATOM 807 C CA . LEU A 1 114 ? -3.500 6.672 0.455 1.00 96.69 114 LEU A CA 1
ATOM 808 C C . LEU A 1 114 ? -4.949 6.420 0.860 1.00 96.69 114 LEU A C 1
ATOM 810 O O . LEU A 1 114 ? -5.709 7.335 1.173 1.00 96.69 114 LEU A O 1
ATOM 814 N N . ILE A 1 115 ? -5.331 5.146 0.882 1.00 96.81 115 ILE A N 1
ATOM 815 C CA . ILE A 1 115 ? -6.707 4.726 1.131 1.00 96.81 115 ILE A CA 1
ATOM 816 C C . ILE A 1 115 ? -6.719 3.710 2.267 1.00 96.81 115 ILE A C 1
ATOM 818 O O . ILE A 1 115 ? -6.020 2.699 2.217 1.00 96.81 115 ILE A O 1
ATOM 822 N N . VAL A 1 116 ? -7.576 3.932 3.265 1.00 97.94 116 VAL A N 1
ATOM 823 C CA . VAL A 1 116 ? -7.787 2.971 4.354 1.00 97.94 116 VAL A CA 1
ATOM 824 C C . VAL A 1 116 ? -9.135 2.289 4.177 1.00 97.94 116 VAL A C 1
ATOM 826 O O . VAL A 1 116 ? -10.175 2.946 4.126 1.00 97.94 116 VAL A O 1
ATOM 829 N N . GLN A 1 117 ? -9.119 0.959 4.102 1.00 97.31 117 GLN A N 1
ATOM 830 C CA . GLN A 1 117 ? -10.313 0.133 3.933 1.00 97.31 117 GLN A CA 1
ATOM 831 C C . GLN A 1 117 ? -10.550 -0.747 5.160 1.00 97.31 117 GLN A C 1
ATOM 833 O O . GLN A 1 117 ? -9.615 -1.292 5.747 1.00 97.31 117 GLN A O 1
ATOM 838 N N . ARG A 1 118 ? -11.822 -0.926 5.520 1.00 96.75 118 ARG A N 1
ATOM 839 C CA . ARG A 1 118 ? -12.272 -1.881 6.533 1.00 96.75 118 ARG A CA 1
ATOM 840 C C . ARG A 1 118 ? -13.234 -2.869 5.904 1.00 96.75 118 ARG A C 1
ATOM 842 O O . ARG A 1 118 ? -14.167 -2.483 5.206 1.00 96.75 118 ARG A O 1
ATOM 849 N N . TYR A 1 119 ? -13.028 -4.140 6.211 1.00 96.31 119 TYR A N 1
ATOM 850 C CA . TYR A 1 119 ? -13.907 -5.230 5.810 1.00 96.31 119 TYR A CA 1
ATOM 851 C C . TYR A 1 119 ? -14.607 -5.754 7.068 1.00 96.31 119 TYR A C 1
ATOM 853 O O . TYR A 1 119 ? -13.964 -6.425 7.882 1.00 96.31 119 TYR A O 1
ATOM 861 N N . PRO A 1 120 ? -15.893 -5.415 7.289 1.00 92.69 120 PRO A N 1
ATOM 862 C CA . PRO A 1 120 ? -16.639 -5.903 8.443 1.00 92.69 120 PRO A CA 1
ATOM 863 C C . PRO A 1 120 ? -16.675 -7.432 8.502 1.00 92.69 120 PRO A C 1
ATOM 865 O O . PRO A 1 120 ? -16.533 -8.127 7.493 1.00 92.69 120 PRO A O 1
ATOM 868 N N . LYS A 1 121 ? -16.915 -7.990 9.692 1.00 92.31 121 LYS A N 1
ATOM 869 C CA . LYS A 1 121 ? -17.099 -9.439 9.837 1.00 92.31 121 LYS A CA 1
ATOM 870 C C . LYS A 1 121 ? -18.258 -9.906 8.950 1.00 92.31 121 LYS A C 1
ATOM 872 O O . LYS A 1 121 ? -19.374 -9.419 9.088 1.00 92.31 121 LYS A O 1
ATOM 877 N N . GLY A 1 122 ? -17.991 -10.898 8.105 1.00 92.50 122 GLY A N 1
ATOM 878 C CA . GLY A 1 122 ? -18.968 -11.415 7.145 1.00 92.50 122 GLY A CA 1
ATOM 879 C C . GLY A 1 122 ? -18.990 -10.671 5.810 1.00 92.50 122 GLY A C 1
ATOM 880 O O . GLY A 1 122 ? -19.790 -11.041 4.959 1.00 92.50 122 GLY A O 1
ATOM 881 N N . SER A 1 123 ? -18.113 -9.679 5.619 1.00 94.38 123 SER A N 1
ATOM 882 C CA . SER A 1 123 ? -17.931 -9.017 4.331 1.00 94.38 123 SER A CA 1
ATOM 883 C C . SER A 1 123 ? -17.595 -10.026 3.229 1.00 94.38 123 SER A C 1
ATOM 885 O O . SER A 1 123 ? -16.773 -10.929 3.425 1.00 94.38 123 SER A O 1
ATOM 887 N N . GLY A 1 124 ? -18.205 -9.845 2.057 1.00 92.75 124 GLY A N 1
ATOM 888 C CA . GLY A 1 124 ? -17.884 -10.624 0.858 1.00 92.75 124 GLY A CA 1
ATOM 889 C C . GLY A 1 124 ? -16.600 -10.181 0.146 1.00 92.75 124 GLY A C 1
ATOM 890 O O . GLY A 1 124 ? -16.216 -10.800 -0.845 1.00 92.75 124 GLY A O 1
ATOM 891 N N . GLY A 1 125 ? -15.940 -9.124 0.625 1.00 95.06 125 GLY A N 1
ATOM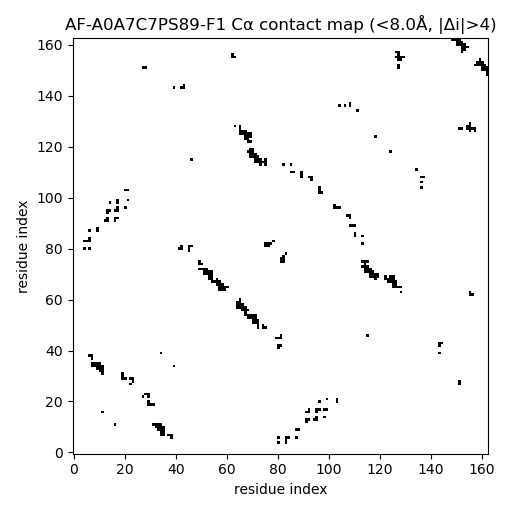 892 C CA . GLY A 1 125 ? -14.711 -8.593 0.045 1.00 95.06 125 GLY A CA 1
ATOM 893 C C . GLY A 1 125 ? -14.942 -7.701 -1.174 1.00 95.06 125 GLY A C 1
ATOM 894 O O . GLY A 1 125 ? -15.915 -6.953 -1.263 1.00 95.06 125 GLY A O 1
ATOM 895 N N . ILE A 1 126 ? -14.005 -7.766 -2.113 1.00 95.94 126 ILE A N 1
ATOM 896 C CA . ILE A 1 126 ? -14.025 -7.032 -3.375 1.00 95.94 126 ILE A CA 1
ATOM 897 C C . ILE A 1 126 ? -13.757 -8.005 -4.521 1.00 95.94 126 ILE A C 1
ATOM 899 O O . ILE A 1 126 ? -12.902 -8.884 -4.419 1.00 95.94 126 ILE A O 1
ATOM 903 N N . THR A 1 127 ? -14.510 -7.887 -5.613 1.00 95.50 127 THR A N 1
ATOM 904 C CA . THR A 1 127 ? -14.318 -8.757 -6.782 1.00 95.50 127 THR A CA 1
ATOM 905 C C . THR A 1 127 ? -13.035 -8.406 -7.545 1.00 95.50 127 THR A C 1
ATOM 907 O O . THR A 1 127 ? -12.575 -7.262 -7.464 1.00 95.50 127 THR A O 1
ATOM 910 N N . PRO A 1 128 ? -12.486 -9.342 -8.346 1.00 95.38 128 PRO A N 1
ATOM 911 C CA . PRO A 1 128 ? -11.310 -9.092 -9.174 1.00 95.38 128 PRO A CA 1
ATOM 912 C C . PRO A 1 128 ? -11.438 -7.813 -10.001 1.00 95.38 128 PRO A C 1
ATOM 914 O O . PRO A 1 128 ? -12.432 -7.580 -10.693 1.00 95.38 128 PRO A O 1
ATOM 917 N N . HIS A 1 129 ? -10.418 -6.968 -9.929 1.00 94.69 129 HIS A N 1
ATOM 918 C CA . HIS A 1 129 ? -10.371 -5.710 -10.653 1.00 94.69 129 HIS A CA 1
ATOM 919 C C . HIS A 1 129 ? -8.924 -5.325 -10.954 1.00 94.69 129 HIS A C 1
ATOM 921 O O . HIS A 1 129 ? -7.981 -5.987 -10.538 1.00 94.69 129 HIS A O 1
ATOM 927 N N . ARG A 1 130 ? -8.776 -4.254 -11.731 1.00 92.56 130 ARG A N 1
ATOM 928 C CA . ARG A 1 130 ? -7.531 -3.492 -11.797 1.00 92.56 130 ARG A CA 1
ATOM 929 C C . ARG A 1 130 ? -7.824 -2.124 -11.227 1.00 92.56 130 ARG A C 1
ATOM 931 O O . ARG A 1 130 ? -8.910 -1.597 -11.509 1.00 92.56 130 ARG A O 1
ATOM 938 N N . ASP A 1 131 ? -6.859 -1.592 -10.501 1.00 92.88 131 ASP A N 1
ATOM 939 C CA . ASP A 1 131 ? -6.891 -0.232 -10.000 1.00 92.88 131 ASP A CA 1
ATOM 940 C C . ASP A 1 131 ? -7.087 0.785 -11.129 1.00 92.88 131 ASP A C 1
ATOM 942 O O . ASP A 1 131 ? -6.918 0.50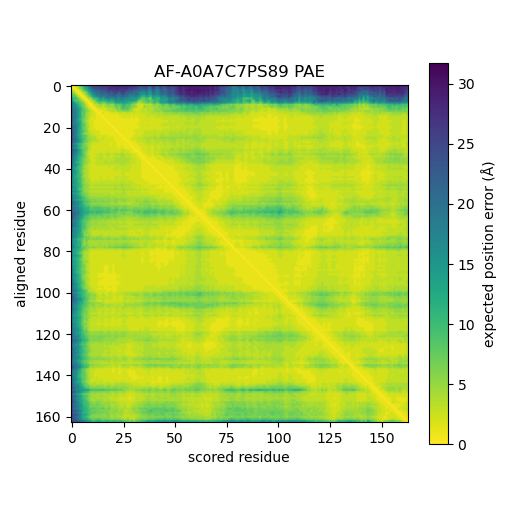2 -12.325 1.00 92.88 131 ASP A O 1
ATOM 946 N N . HIS A 1 132 ? -7.542 1.976 -10.747 1.00 91.44 132 HIS A N 1
ATOM 947 C CA . HIS A 1 132 ? -7.774 3.055 -11.694 1.00 91.44 132 HIS A CA 1
ATOM 948 C C . HIS A 1 132 ? -6.472 3.435 -12.416 1.00 91.44 132 HIS A C 1
ATOM 950 O O . HIS A 1 132 ? -5.401 3.407 -11.828 1.00 91.44 132 HIS A O 1
ATOM 956 N N . ILE A 1 133 ? -6.558 3.883 -13.675 1.00 90.56 133 ILE A N 1
ATOM 957 C CA . ILE A 1 133 ? -5.391 4.220 -14.523 1.00 90.56 133 ILE A CA 1
ATOM 958 C C . ILE A 1 133 ? -4.514 5.368 -13.982 1.00 90.56 133 ILE A C 1
ATOM 960 O O . ILE A 1 133 ? -3.452 5.652 -14.536 1.00 90.56 133 ILE A O 1
ATOM 964 N N . ALA A 1 134 ? -4.992 6.056 -12.943 1.00 91.88 134 ALA A N 1
ATOM 965 C CA . ALA A 1 134 ? -4.245 7.077 -12.220 1.00 91.88 134 ALA A CA 1
ATOM 966 C C . ALA A 1 134 ? -3.195 6.468 -11.275 1.00 91.88 134 ALA A C 1
ATOM 968 O O . ALA A 1 134 ? -2.220 7.135 -10.957 1.00 91.88 134 ALA A O 1
ATOM 969 N N . TYR A 1 135 ? -3.368 5.212 -10.861 1.00 92.19 135 TYR A N 1
ATOM 970 C CA . TYR A 1 135 ? -2.437 4.490 -10.003 1.00 92.19 135 TYR A CA 1
ATOM 971 C C . TYR A 1 135 ? -1.560 3.599 -10.892 1.00 92.19 135 TYR A C 1
ATOM 973 O O . TYR A 1 135 ? -2.054 2.672 -11.540 1.00 92.19 135 TYR A O 1
ATOM 981 N N . ARG A 1 136 ? -0.276 3.945 -11.019 1.00 89.62 136 ARG A N 1
ATOM 982 C CA . ARG A 1 136 ? 0.678 3.309 -11.943 1.00 89.62 136 ARG A CA 1
ATOM 983 C C . ARG A 1 136 ? 1.968 2.950 -11.215 1.00 89.62 136 ARG A C 1
ATOM 985 O O . ARG A 1 136 ? 2.284 3.529 -10.186 1.00 89.62 136 ARG A O 1
ATOM 992 N N . GLY A 1 137 ? 2.718 2.012 -11.783 1.00 92.81 137 GLY A N 1
ATOM 993 C CA . GLY A 1 137 ? 3.975 1.544 -11.213 1.00 92.81 137 GLY A CA 1
ATOM 994 C C . GLY A 1 137 ? 3.742 0.484 -10.146 1.00 92.81 137 GLY A C 1
ATOM 995 O O . GLY A 1 137 ? 3.620 -0.690 -10.487 1.00 92.81 137 GLY A O 1
ATOM 996 N N . LEU A 1 138 ? 3.658 0.893 -8.880 1.00 95.38 138 LEU A N 1
ATOM 997 C CA . LEU A 1 138 ? 3.530 -0.015 -7.738 1.00 95.38 138 LEU A CA 1
ATOM 998 C C . LEU A 1 138 ? 2.278 0.297 -6.916 1.00 95.38 138 LEU A C 1
ATOM 1000 O O . LEU A 1 138 ? 1.959 1.457 -6.671 1.00 95.38 138 LEU A O 1
ATOM 1004 N N . ILE A 1 139 ? 1.597 -0.758 -6.461 1.00 95.62 139 ILE A N 1
ATOM 1005 C CA . ILE A 1 139 ? 0.472 -0.681 -5.525 1.00 95.62 139 ILE A CA 1
ATOM 1006 C C . ILE A 1 139 ? 0.834 -1.490 -4.285 1.00 95.62 139 ILE A C 1
ATOM 1008 O O . ILE A 1 139 ? 1.098 -2.689 -4.375 1.00 95.62 139 ILE A O 1
ATOM 1012 N N . SER A 1 140 ? 0.810 -0.838 -3.127 1.00 95.19 140 SER A N 1
ATOM 1013 C CA . SER A 1 140 ? 1.148 -1.456 -1.845 1.00 95.19 140 SER A CA 1
ATOM 1014 C C . SER A 1 140 ? -0.103 -1.646 -0.995 1.00 95.19 140 SER A C 1
ATOM 1016 O O . SER A 1 140 ? -0.830 -0.693 -0.720 1.00 95.19 140 SER A O 1
ATOM 1018 N N . VAL A 1 141 ? -0.338 -2.876 -0.535 1.00 95.25 141 VAL A N 1
ATOM 1019 C CA . VAL A 1 141 ? -1.436 -3.207 0.384 1.00 95.25 141 VAL A CA 1
ATOM 1020 C C . VAL A 1 141 ? -0.854 -3.639 1.723 1.00 95.25 141 VAL A C 1
ATOM 1022 O O . VAL A 1 141 ? -0.214 -4.684 1.826 1.00 95.25 141 VAL A O 1
ATOM 1025 N N . ILE A 1 142 ? -1.109 -2.853 2.768 1.00 94.75 142 ILE A N 1
ATOM 1026 C CA . ILE A 1 142 ? -0.648 -3.141 4.130 1.00 94.75 142 ILE A CA 1
ATOM 1027 C C . ILE A 1 142 ? -1.833 -3.633 4.961 1.00 94.75 142 ILE A C 1
ATOM 1029 O O . ILE A 1 142 ? -2.802 -2.910 5.188 1.00 94.75 142 ILE A O 1
ATOM 1033 N N . THR A 1 143 ? -1.756 -4.873 5.444 1.00 94.38 143 THR A N 1
ATOM 1034 C CA . THR A 1 143 ? -2.771 -5.417 6.356 1.00 94.38 143 THR A CA 1
ATOM 1035 C C . THR A 1 143 ? -2.456 -4.994 7.787 1.00 94.38 143 THR A C 1
ATOM 1037 O O . THR A 1 143 ? -1.493 -5.479 8.372 1.00 94.38 143 THR A O 1
ATOM 1040 N N . LEU A 1 144 ? -3.285 -4.118 8.362 1.00 94.94 144 LEU A N 1
ATOM 1041 C CA . LEU A 1 144 ? -3.121 -3.662 9.750 1.00 94.94 144 LEU A CA 1
ATOM 1042 C C . LEU A 1 144 ? -3.698 -4.651 10.766 1.00 94.94 144 LEU A C 1
ATOM 1044 O O . LEU A 1 144 ? -3.094 -4.919 11.798 1.00 94.94 144 LEU A O 1
ATOM 1048 N N . THR A 1 145 ? -4.885 -5.198 10.491 1.00 94.00 145 THR A N 1
ATOM 1049 C CA . THR A 1 145 ? -5.569 -6.134 11.393 1.00 94.00 145 THR A CA 1
ATOM 1050 C C . THR A 1 145 ? -6.337 -7.197 10.623 1.00 94.00 145 THR A C 1
ATOM 1052 O O . THR A 1 145 ? -6.724 -7.009 9.469 1.00 94.00 145 THR A O 1
ATOM 1055 N N . GLY A 1 146 ? -6.600 -8.316 11.297 1.00 92.50 146 GLY A N 1
ATOM 1056 C CA . GLY A 1 146 ? -7.369 -9.418 10.737 1.00 92.50 146 GLY A CA 1
ATOM 1057 C C . GLY A 1 146 ? -6.564 -10.285 9.772 1.00 92.50 146 GLY A C 1
ATOM 1058 O O . GLY A 1 146 ? -5.337 -10.240 9.716 1.00 92.50 146 GLY A O 1
ATOM 1059 N N . ARG A 1 147 ? -7.278 -11.154 9.058 1.00 88.94 147 ARG A N 1
ATOM 1060 C CA . ARG A 1 147 ? -6.723 -12.040 8.034 1.00 88.94 147 ARG A CA 1
ATOM 1061 C C . ARG A 1 147 ? -7.701 -12.083 6.876 1.00 88.94 147 ARG A C 1
ATOM 1063 O O . ARG A 1 147 ? -8.887 -12.328 7.090 1.00 88.94 147 ARG A O 1
ATOM 1070 N N . CYS A 1 148 ? -7.200 -11.883 5.669 1.00 82.00 148 CYS A N 1
ATOM 1071 C CA . CYS A 1 148 ? -7.971 -12.047 4.448 1.00 82.00 148 CYS A CA 1
ATOM 1072 C C . CYS A 1 148 ? -7.173 -12.885 3.448 1.00 82.00 148 CYS A C 1
ATOM 1074 O O . CYS A 1 148 ? -5.968 -13.083 3.602 1.00 82.00 148 CYS A O 1
ATOM 1076 N N . ARG A 1 149 ? -7.868 -13.421 2.445 1.00 88.81 149 ARG A N 1
ATOM 1077 C CA . ARG A 1 149 ? -7.217 -14.034 1.289 1.00 88.81 149 ARG A CA 1
ATOM 1078 C C . ARG A 1 149 ? -7.053 -12.944 0.244 1.00 88.81 149 ARG A C 1
ATOM 1080 O O . ARG A 1 149 ? -8.055 -12.396 -0.206 1.00 88.81 149 ARG A O 1
ATOM 1087 N N . PHE A 1 150 ? -5.815 -12.661 -0.130 1.00 91.38 150 PHE A N 1
ATOM 1088 C CA . PHE A 1 150 ? -5.514 -11.910 -1.338 1.00 91.38 150 PHE A CA 1
ATOM 1089 C C . PHE A 1 150 ? -5.336 -12.906 -2.483 1.00 91.38 150 PHE A C 1
ATOM 1091 O O . PHE A 1 150 ? -4.843 -14.014 -2.261 1.00 91.38 150 PHE A O 1
ATOM 1098 N N . ALA A 1 151 ? -5.793 -12.552 -3.680 1.00 93.44 151 ALA A N 1
ATOM 1099 C CA . ALA A 1 151 ? -5.607 -13.395 -4.848 1.00 93.44 151 ALA A CA 1
ATOM 1100 C C . ALA A 1 151 ? -5.344 -12.548 -6.087 1.00 93.44 151 ALA A C 1
ATOM 1102 O O . ALA A 1 151 ? -6.078 -11.598 -6.365 1.00 93.44 151 ALA A O 1
ATOM 1103 N N . VAL A 1 152 ? -4.351 -12.958 -6.870 1.00 94.25 152 VAL A N 1
ATOM 1104 C CA . VAL A 1 152 ? -4.157 -12.457 -8.228 1.00 94.25 152 VAL A CA 1
ATOM 1105 C C . VAL A 1 152 ? -4.947 -13.344 -9.179 1.00 94.25 152 VAL A C 1
ATOM 1107 O O . VAL A 1 152 ? -4.908 -14.572 -9.087 1.00 94.25 152 VAL A O 1
ATOM 1110 N N . CYS A 1 153 ? -5.680 -12.717 -10.092 1.00 94.62 153 CYS A N 1
ATOM 1111 C CA . CYS A 1 153 ? -6.467 -13.396 -11.114 1.00 94.62 153 CYS A CA 1
ATOM 1112 C C . CYS A 1 153 ? -5.944 -13.015 -12.499 1.00 94.62 153 CYS A C 1
ATOM 1114 O O . CYS A 1 153 ? -5.527 -11.879 -12.720 1.00 94.62 153 CYS A O 1
ATOM 1116 N N . ARG A 1 154 ? -6.037 -13.941 -13.457 1.00 92.00 154 ARG A N 1
ATOM 1117 C CA . ARG A 1 154 ? -5.641 -13.688 -14.851 1.00 92.00 154 ARG A CA 1
ATOM 1118 C C . ARG A 1 154 ? -6.524 -12.628 -15.515 1.00 92.00 154 ARG A C 1
ATOM 1120 O O . ARG A 1 154 ? -6.072 -11.881 -16.380 1.00 92.00 154 ARG A O 1
ATOM 1127 N N . ASP A 1 155 ? -7.794 -12.580 -15.124 1.00 91.19 155 ASP A N 1
ATOM 1128 C CA . ASP A 1 155 ? -8.787 -11.664 -15.670 1.00 91.19 155 ASP A CA 1
ATOM 1129 C C . ASP A 1 155 ? -9.818 -11.217 -14.618 1.00 91.19 155 ASP A C 1
ATOM 1131 O O . ASP A 1 155 ? -9.827 -11.664 -13.468 1.00 91.19 155 ASP A O 1
ATOM 1135 N N . ARG A 1 156 ? -10.713 -10.314 -15.036 1.00 91.56 156 ARG A N 1
ATOM 1136 C CA . ARG A 1 156 ? -11.764 -9.726 -14.191 1.00 91.56 156 ARG A CA 1
ATOM 1137 C C . ARG A 1 156 ? -12.892 -10.701 -13.829 1.00 91.56 156 ARG A C 1
ATOM 1139 O O . ARG A 1 156 ? -13.697 -10.377 -12.964 1.00 91.56 156 ARG A O 1
ATOM 1146 N N . SER A 1 157 ? -12.952 -11.884 -14.448 1.00 89.44 157 SER A N 1
ATOM 1147 C CA . SER A 1 157 ? -13.901 -12.941 -14.070 1.00 89.44 157 SER A CA 1
ATOM 1148 C C . SER A 1 157 ? -13.404 -13.790 -12.894 1.00 89.44 157 SER A C 1
ATOM 1150 O O . SER A 1 157 ? -14.160 -14.598 -12.359 1.00 89.44 157 SER A O 1
ATOM 1152 N N . GLY A 1 158 ? -12.147 -13.598 -12.472 1.00 90.69 158 GLY A N 1
ATOM 1153 C CA . GLY A 1 158 ? -11.527 -14.366 -11.393 1.00 90.69 158 GLY A CA 1
ATOM 1154 C C . GLY A 1 158 ? -10.889 -15.675 -11.850 1.00 90.69 158 GLY A C 1
ATOM 1155 O O . GLY A 1 158 ? -10.606 -16.546 -11.026 1.00 90.69 158 GLY A O 1
ATOM 1156 N N . SER A 1 159 ? -10.668 -15.845 -13.157 1.00 92.50 159 SER A N 1
ATOM 1157 C CA . SER A 1 159 ? -10.045 -17.061 -13.672 1.00 92.50 159 SER A CA 1
ATOM 1158 C C . SER A 1 159 ? -8.585 -17.180 -13.215 1.00 92.50 159 SER A C 1
ATOM 1160 O O . SER A 1 159 ? -7.861 -16.189 -13.083 1.00 92.50 159 SER A O 1
ATOM 1162 N N . GLY A 1 160 ? -8.147 -18.416 -12.956 1.00 91.75 160 GLY A N 1
ATOM 1163 C CA . GLY A 1 160 ? -6.761 -18.697 -12.571 1.00 91.75 160 GLY A CA 1
ATOM 1164 C C . GLY A 1 160 ? -6.326 -18.065 -11.245 1.00 91.75 160 GLY A C 1
ATOM 1165 O O . GLY A 1 160 ? -5.148 -17.757 -11.103 1.00 91.75 160 GLY A O 1
ATOM 1166 N N . ALA A 1 161 ? -7.257 -17.849 -10.309 1.00 92.25 161 ALA A N 1
ATOM 1167 C CA . ALA A 1 161 ? -6.964 -17.257 -9.009 1.00 92.25 161 ALA A CA 1
ATOM 1168 C C . ALA A 1 161 ? -5.856 -18.021 -8.265 1.00 92.25 161 ALA A C 1
ATOM 1170 O O . ALA A 1 161 ? -5.948 -19.237 -8.064 1.00 92.25 161 ALA A O 1
ATOM 1171 N N . ARG A 1 162 ? -4.839 -17.286 -7.814 1.00 91.69 162 ARG A N 1
ATOM 1172 C CA . ARG A 1 162 ? -3.721 -17.790 -7.009 1.00 91.69 162 ARG A CA 1
ATOM 1173 C C . ARG A 1 162 ? -3.443 -16.854 -5.841 1.00 91.69 162 ARG A C 1
ATOM 1175 O O . ARG A 1 162 ? -3.656 -15.650 -5.968 1.00 91.69 162 ARG A O 1
ATOM 1182 N N . ALA A 1 163 ? -3.032 -17.439 -4.721 1.00 77.50 163 ALA A N 1
ATOM 1183 C CA . ALA A 1 163 ? -2.578 -16.707 -3.542 1.00 77.50 163 ALA A CA 1
ATOM 1184 C C . ALA A 1 163 ? -1.111 -16.296 -3.697 1.00 77.50 163 ALA A C 1
ATOM 1186 O O . ALA A 1 163 ? -0.397 -17.004 -4.447 1.00 77.50 163 ALA A O 1
#

Foldseek 3Di:
DDPPPQQDAWPDALQNLLVQLVCCVPVVHDDDRTDDPVLLVQVVVLLVPADKDFDDQWDDDDQQIKGAGKIKGQPRDCPGSQVSVQVNVLVSNQSSQVVDPPRSDPDRDHDPGGMDIGAPVVRPGMADHDDDPVDDDDDDDDDSDDDDDDWDAPGRVRHPTDD

Sequence (163 aa):
MTFGAVFGRLQSDGAALAEAIAALPEADAVSLPLLGADAIDALIAESQNLRYRPAQPVIGSGDKRVWQDCEVSCAIPDDGALAACGAALEGALDDALELLSPPALSEDFAVNDLIVQRYPKGSGGITPHRDHIAYRGLISVITLTGRCRFAVCRDRSGSGARA

Nearest PDB structures (foldseek):
  1whq-assembly1_A  TM=2.575E-01  e=8.910E+00  Mus musculus
  3rbb-assembly1_A  TM=1.371E-01  e=4.636E+00  HIV-1 M:B_ARV2/SF2

Solvent-accessible surface area (backbone atoms only — not comparable to full-atom values): 10381 Å² total; per-residue (Å²): 135,84,86,74,70,78,58,69,75,59,65,50,51,48,66,59,46,28,54,47,58,72,43,28,88,83,54,76,61,77,88,76,72,50,69,45,68,71,49,42,50,47,38,48,59,53,60,69,73,55,74,68,42,74,48,69,52,65,43,76,55,80,86,60,43,32,48,40,41,37,32,38,28,72,83,65,62,82,84,44,62,61,35,37,47,50,53,54,50,37,54,46,51,47,59,10,48,71,73,42,83,73,66,88,56,97,62,87,83,71,79,87,75,66,73,53,75,45,66,59,93,88,47,86,44,65,52,48,75,77,80,61,88,87,68,66,92,77,87,88,86,82,84,76,73,88,87,80,89,68,66,55,46,82,42,55,88,45,47,79,62,40,114

Radius of gyration: 16.68 Å; Cα contacts (8 Å, |Δi|>4): 202; chains: 1; bounding box: 41×42×35 Å

Secondary structure (DSSP, 8-state):
------PPPPSS-HHHHHHHHHHHHHHS--------HHHHHHHHHHHHHS--EEPPSEES-GGG-EEEE-EEE----SSSHHHHHHHHHHHHHHHH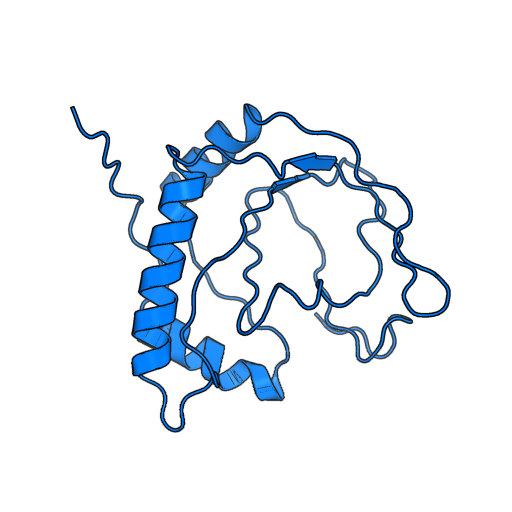HHT-SS-S-SS--------EEE--TT--EE-S----TTS-S-------SS-----B-SSTT-TT-B-

Mean predicted aligned error: 4.73 Å

pLDDT: mean 91.25, std 11.99, range [30.09, 97.94]